Protein AF-A0A496YQI3-F1 (afdb_monomer)

Mean predicted aligned error: 3.52 Å

Foldseek 3Di:
DLLVLLQVQLDPDDLLVVLVVCVVDDLVVLVVVLVVSLVLLVDPVSLVVNCVVVVDDPVVSVSSSVSSNVSSVSNNVND

Radius of gyration: 12.55 Å; Cα contacts (8 Å, |Δi|>4): 66; chains: 1; bounding box: 30×17×33 Å

Solvent-accessible surface area (backbone atoms only — not comparable to full-atom values): 4418 Å² total; per-residue (Å²): 111,73,66,57,53,42,60,51,34,40,49,98,61,64,36,67,62,51,20,64,58,49,67,78,46,65,61,69,60,51,52,52,53,50,51,55,53,54,53,41,71,72,34,67,71,50,49,53,50,50,33,66,78,68,72,49,54,71,69,59,46,52,53,36,50,49,37,18,48,56,38,52,55,48,22,60,78,61,97

Sequence (79 aa):
DQRDIIALCSGDVNAGKVAGHLKRAPGEKIREHIGRLLSFLENPGSRDSLKGVFVLSDSVLEDILKRARETLEEIERKL

pLDDT: mean 89.99, std 4.48, range [78.0, 96.06]

Secondary structure (DSSP, 8-state):
-HHHHHHHHTS---HHHHHHHHTTS-HHHHHHHHHHHHHHHH-HHHHHHHHHHHT--HHHHHHHHHHHHHHHHHHHHH-

Structure (mmCIF, N/CA/C/O backbone):
data_AF-A0A496YQI3-F1
#
_entry.id   AF-A0A496YQI3-F1
#
loop_
_atom_site.group_PDB
_atom_site.id
_atom_site.type_symbol
_atom_site.label_atom_id
_atom_site.label_alt_id
_atom_site.label_comp_id
_atom_site.label_asym_id
_atom_site.label_entity_id
_atom_site.label_seq_id
_atom_site.pdbx_PDB_ins_code
_atom_site.Cartn_x
_atom_site.Cartn_y
_atom_site.Cartn_z
_atom_site.occupancy
_atom_site.B_iso_or_equiv
_atom_site.auth_seq_id
_atom_site.auth_comp_id
_atom_site.au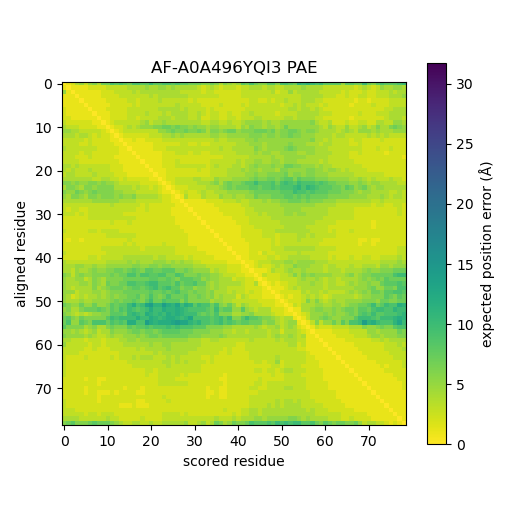th_asym_id
_atom_site.auth_atom_id
_atom_site.pdbx_PDB_model_num
ATOM 1 N N . ASP A 1 1 ? 5.639 -11.423 1.841 1.00 86.19 1 ASP A N 1
ATOM 2 C CA . ASP A 1 1 ? 6.726 -10.420 1.816 1.00 86.19 1 ASP A CA 1
ATOM 3 C C . ASP A 1 1 ? 6.108 -9.013 1.740 1.00 86.19 1 ASP A C 1
ATOM 5 O O . ASP A 1 1 ? 4.921 -8.923 1.450 1.00 86.19 1 ASP A O 1
ATOM 9 N N . GLN A 1 2 ? 6.835 -7.922 2.020 1.00 87.75 2 GLN A N 1
ATOM 10 C CA . GLN A 1 2 ? 6.301 -6.556 1.827 1.00 87.75 2 GLN A CA 1
ATOM 11 C C . GLN A 1 2 ? 6.053 -6.259 0.341 1.00 87.75 2 GLN A C 1
ATOM 13 O O . GLN A 1 2 ? 5.070 -5.606 -0.003 1.00 87.75 2 GLN A O 1
ATOM 18 N N . ARG A 1 3 ? 6.904 -6.802 -0.537 1.00 88.19 3 ARG A N 1
ATOM 19 C CA . ARG A 1 3 ? 6.810 -6.647 -1.995 1.00 88.19 3 ARG A CA 1
ATOM 20 C C . ARG A 1 3 ? 5.512 -7.222 -2.554 1.00 88.19 3 ARG A C 1
ATOM 22 O O . ARG A 1 3 ? 4.880 -6.577 -3.382 1.00 88.19 3 ARG A O 1
ATOM 29 N N . ASP A 1 4 ? 5.081 -8.379 -2.047 1.00 88.56 4 ASP A N 1
ATOM 30 C CA . ASP A 1 4 ? 3.819 -9.012 -2.459 1.00 88.56 4 ASP A CA 1
ATOM 31 C C . ASP A 1 4 ? 2.617 -8.131 -2.109 1.00 88.56 4 ASP A C 1
ATOM 33 O O . ASP A 1 4 ? 1.714 -7.949 -2.917 1.00 88.56 4 ASP A O 1
ATOM 37 N N . ILE A 1 5 ? 2.616 -7.550 -0.904 1.00 90.38 5 ILE A N 1
ATOM 38 C CA . ILE A 1 5 ? 1.532 -6.671 -0.453 1.00 90.38 5 ILE A CA 1
ATOM 39 C C . ILE A 1 5 ? 1.490 -5.413 -1.321 1.00 90.38 5 ILE A C 1
ATOM 41 O O . ILE A 1 5 ? 0.417 -5.011 -1.754 1.00 90.38 5 ILE A O 1
ATOM 45 N N . ILE A 1 6 ? 2.647 -4.829 -1.632 1.00 89.69 6 ILE A N 1
ATOM 46 C CA . ILE A 1 6 ? 2.748 -3.656 -2.508 1.00 89.69 6 ILE A CA 1
ATOM 47 C C . ILE A 1 6 ? 2.240 -3.970 -3.917 1.00 89.69 6 ILE A C 1
ATOM 49 O O . ILE A 1 6 ? 1.474 -3.187 -4.473 1.00 89.69 6 ILE A O 1
ATOM 53 N N . ALA A 1 7 ? 2.613 -5.126 -4.471 1.00 87.88 7 ALA A N 1
ATOM 54 C CA . ALA A 1 7 ? 2.128 -5.575 -5.771 1.00 87.88 7 ALA A CA 1
ATOM 55 C C . ALA A 1 7 ? 0.608 -5.813 -5.778 1.00 87.88 7 ALA A C 1
ATOM 57 O O . ALA A 1 7 ? -0.056 -5.527 -6.768 1.00 87.88 7 ALA A O 1
ATOM 58 N N . LEU A 1 8 ? 0.030 -6.293 -4.673 1.00 90.06 8 LEU A N 1
ATOM 59 C CA . LEU A 1 8 ? -1.424 -6.401 -4.541 1.00 90.06 8 LEU A CA 1
ATOM 60 C C . LEU A 1 8 ? -2.078 -5.019 -4.448 1.00 90.06 8 LEU A C 1
ATOM 62 O O . LEU A 1 8 ? -3.072 -4.775 -5.124 1.00 90.06 8 LEU A O 1
ATOM 66 N N . CYS A 1 9 ? -1.513 -4.104 -3.657 1.00 91.25 9 CYS A N 1
ATOM 67 C CA . CYS A 1 9 ? -2.031 -2.746 -3.479 1.00 91.25 9 CYS A CA 1
ATOM 68 C C . CYS A 1 9 ? -1.924 -1.868 -4.733 1.00 91.25 9 CYS A C 1
ATOM 70 O O . CYS A 1 9 ? -2.581 -0.834 -4.784 1.00 91.25 9 CYS A O 1
ATOM 72 N N . SER A 1 10 ? -1.128 -2.244 -5.737 1.00 88.56 10 SER A N 1
ATOM 73 C CA . SER A 1 10 ? -1.109 -1.551 -7.031 1.00 88.56 10 SER A CA 1
ATOM 74 C C . SER A 1 10 ? -2.199 -2.023 -8.007 1.00 88.56 10 SER A C 1
ATOM 76 O O . SER A 1 10 ? -2.406 -1.391 -9.050 1.00 88.56 10 SER A O 1
ATOM 78 N N . GLY A 1 11 ? -2.898 -3.115 -7.677 1.00 87.81 11 GLY A N 1
ATOM 79 C CA . GLY A 1 11 ? -4.047 -3.638 -8.414 1.00 87.81 11 GLY A CA 1
ATOM 80 C C . GLY A 1 11 ? -5.380 -2.998 -8.011 1.00 87.81 11 GLY A C 1
ATOM 81 O O . GLY A 1 11 ? -5.429 -1.999 -7.298 1.00 87.81 11 GLY A O 1
ATOM 82 N N . ASP A 1 12 ? -6.486 -3.592 -8.467 1.00 89.44 12 ASP A N 1
ATOM 83 C CA . ASP A 1 12 ? -7.840 -3.144 -8.118 1.00 89.44 12 ASP A CA 1
ATOM 84 C C . ASP A 1 12 ? -8.244 -3.674 -6.731 1.00 89.44 12 ASP A C 1
ATOM 86 O O . ASP A 1 12 ? -8.812 -4.761 -6.575 1.00 89.44 12 ASP A O 1
ATOM 90 N N . VAL A 1 13 ? -7.860 -2.929 -5.693 1.00 92.81 13 VAL A N 1
ATOM 91 C CA . VAL A 1 13 ? -8.115 -3.278 -4.293 1.00 92.81 13 VAL A CA 1
ATOM 92 C C . VAL A 1 13 ? -9.254 -2.438 -3.737 1.00 92.81 13 VAL A C 1
ATOM 94 O O . VAL A 1 13 ? -9.189 -1.215 -3.667 1.00 92.81 13 VAL 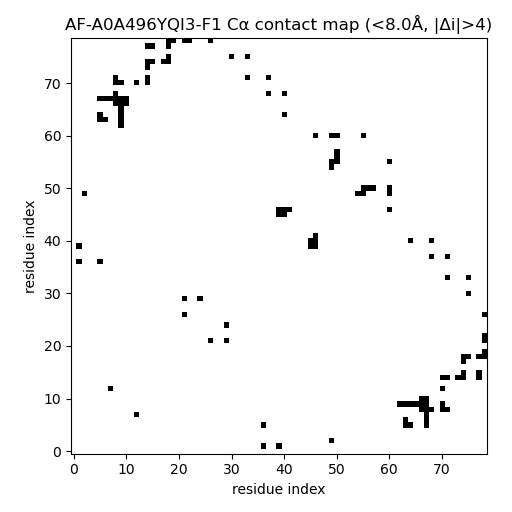A O 1
ATOM 97 N N . ASN A 1 14 ? -10.280 -3.105 -3.207 1.00 93.50 14 ASN A N 1
ATOM 98 C CA . ASN A 1 14 ? -11.333 -2.425 -2.460 1.00 93.50 14 ASN A CA 1
ATOM 99 C C . ASN A 1 14 ? -10.844 -2.062 -1.045 1.00 93.50 14 ASN A C 1
ATOM 101 O O . ASN A 1 14 ? -10.996 -2.843 -0.097 1.00 93.50 14 ASN A O 1
ATOM 105 N N . ALA A 1 15 ? -10.288 -0.857 -0.902 1.00 92.50 15 ALA A N 1
ATOM 106 C CA . ALA A 1 15 ? -9.759 -0.336 0.358 1.00 92.50 15 ALA A CA 1
ATOM 107 C C . ALA A 1 15 ? -10.780 -0.384 1.509 1.00 92.50 15 ALA A C 1
ATOM 109 O O . ALA A 1 15 ? -10.428 -0.704 2.643 1.00 92.50 15 ALA A O 1
ATOM 110 N N . GLY A 1 16 ? -12.065 -0.133 1.229 1.00 92.75 16 GLY A N 1
ATOM 111 C CA . GLY A 1 16 ? -13.131 -0.190 2.234 1.00 92.75 16 GLY A 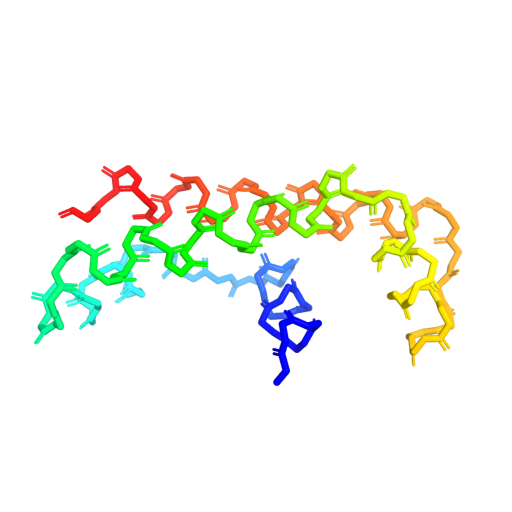CA 1
ATOM 112 C C . GLY A 1 16 ? -13.348 -1.594 2.801 1.00 92.75 16 GLY A C 1
ATOM 113 O O . GLY A 1 16 ? -13.458 -1.764 4.017 1.00 92.75 16 GLY A O 1
ATOM 114 N N . LYS A 1 17 ? -13.354 -2.613 1.935 1.00 94.81 17 LYS A N 1
ATOM 115 C CA . LYS A 1 17 ? -13.469 -4.015 2.351 1.00 94.81 17 LYS A CA 1
ATOM 116 C C . LYS A 1 17 ? -12.257 -4.441 3.178 1.00 94.81 17 LYS A C 1
ATOM 118 O O . LYS A 1 17 ? -12.428 -5.056 4.229 1.00 94.81 17 LYS A O 1
ATOM 123 N N . VAL A 1 18 ? -11.050 -4.071 2.742 1.00 93.94 18 VAL A N 1
ATOM 124 C CA . VAL A 1 18 ? -9.807 -4.359 3.475 1.00 93.94 18 VAL A CA 1
ATOM 125 C C . VAL A 1 18 ? -9.820 -3.694 4.851 1.00 93.94 18 VAL A C 1
ATOM 127 O O . VAL A 1 18 ? -9.655 -4.388 5.852 1.00 93.94 18 VAL A O 1
ATOM 130 N N . ALA A 1 19 ? -10.114 -2.394 4.933 1.00 93.19 19 ALA A N 1
ATOM 131 C CA . ALA A 1 19 ? -10.220 -1.681 6.206 1.00 93.19 19 ALA A CA 1
ATOM 132 C C . ALA A 1 19 ? -11.257 -2.330 7.142 1.00 93.19 19 ALA A C 1
ATOM 134 O O . ALA A 1 19 ? -10.983 -2.541 8.322 1.00 93.19 19 ALA A O 1
ATOM 135 N N . GLY A 1 20 ? -12.417 -2.739 6.616 1.00 94.81 20 GLY A N 1
ATOM 136 C CA . GLY A 1 20 ? -13.440 -3.457 7.382 1.00 94.81 20 GLY A CA 1
ATOM 137 C C . GLY A 1 20 ? -12.953 -4.783 7.982 1.00 94.81 20 GLY A C 1
ATOM 138 O O . GLY A 1 20 ? -13.322 -5.119 9.109 1.00 94.81 20 GLY A O 1
ATOM 139 N N . HIS A 1 21 ? -12.097 -5.524 7.273 1.00 92.81 21 HIS A N 1
ATOM 140 C CA . HIS A 1 21 ? -11.457 -6.727 7.811 1.00 92.81 21 HIS A CA 1
ATOM 141 C C . HIS A 1 21 ? -10.399 -6.393 8.870 1.00 92.81 21 HIS A C 1
ATOM 143 O O . HIS A 1 21 ? -10.354 -7.042 9.915 1.00 92.81 21 HIS A O 1
ATOM 149 N N . LEU A 1 22 ? -9.589 -5.362 8.629 1.00 92.38 22 LEU A N 1
ATOM 150 C CA . LEU A 1 22 ? -8.500 -4.947 9.513 1.00 92.38 22 LEU A CA 1
ATOM 151 C C . LEU A 1 22 ? -8.982 -4.364 10.850 1.00 92.38 22 LEU A C 1
ATOM 153 O O . LEU A 1 22 ? -8.288 -4.522 11.850 1.00 92.38 22 LEU A O 1
ATOM 157 N N . LYS A 1 23 ? -10.196 -3.798 10.920 1.00 89.88 23 LYS A N 1
ATOM 158 C CA . LYS A 1 23 ? -10.832 -3.357 12.184 1.00 89.88 23 LYS A CA 1
ATOM 159 C C . LYS A 1 23 ? -10.988 -4.464 13.231 1.00 89.88 23 LYS A C 1
ATOM 161 O O . LYS A 1 23 ? -11.203 -4.171 14.401 1.00 89.88 23 LYS A O 1
ATOM 166 N N . ARG A 1 24 ? -10.897 -5.734 12.825 1.00 90.81 24 ARG A N 1
ATOM 167 C CA . ARG A 1 24 ? -10.950 -6.896 13.730 1.00 90.81 24 ARG A CA 1
ATOM 168 C C . ARG A 1 24 ? -9.602 -7.208 14.388 1.00 90.81 24 ARG A C 1
ATOM 170 O O . ARG A 1 24 ? -9.540 -8.088 15.240 1.00 90.81 24 ARG A O 1
ATOM 177 N N . ALA A 1 25 ? -8.533 -6.531 13.975 1.00 90.00 25 ALA A N 1
ATOM 178 C CA . ALA A 1 25 ? -7.183 -6.694 14.495 1.00 90.00 25 ALA A CA 1
ATOM 179 C C . ALA A 1 25 ? -6.775 -5.490 15.372 1.00 90.00 25 ALA A C 1
ATOM 181 O O . ALA A 1 25 ? -7.419 -4.441 15.316 1.00 90.00 25 ALA A O 1
ATOM 182 N N . PRO A 1 26 ? -5.700 -5.601 16.179 1.00 92.62 26 PRO A N 1
ATOM 183 C CA . PRO A 1 26 ? -5.210 -4.487 16.989 1.00 92.62 26 PRO A CA 1
ATOM 184 C C . PRO A 1 26 ? -4.811 -3.287 16.117 1.00 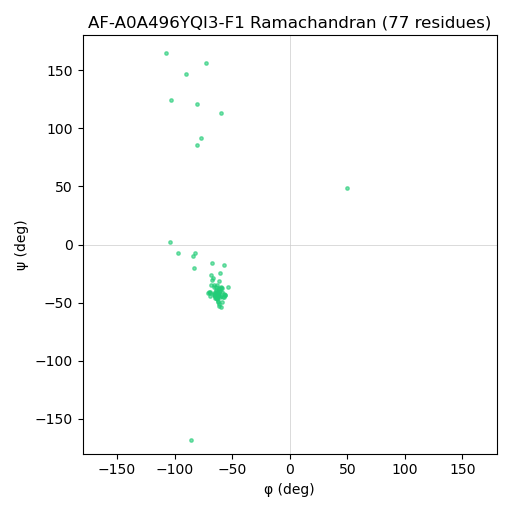92.62 26 PRO A C 1
ATOM 186 O O . PRO A 1 26 ? -3.838 -3.358 15.365 1.00 92.62 26 PRO A O 1
ATOM 189 N N . GLY A 1 27 ? -5.554 -2.181 16.227 1.00 89.94 27 GLY A N 1
ATOM 190 C CA . GLY A 1 27 ? -5.419 -1.024 15.334 1.00 89.94 27 GLY A CA 1
ATOM 191 C C . GLY A 1 27 ? -4.024 -0.392 15.321 1.00 89.94 27 GLY A C 1
ATOM 192 O O . GLY A 1 27 ? -3.541 -0.021 14.255 1.00 89.94 27 GLY A O 1
ATOM 193 N N . GLU A 1 28 ? -3.342 -0.328 16.468 1.00 91.69 28 GLU A N 1
ATOM 194 C CA . GLU A 1 28 ? -1.959 0.172 16.548 1.00 91.69 28 GLU A CA 1
ATOM 195 C C . GLU A 1 28 ? -0.998 -0.659 15.696 1.00 91.69 28 GLU A C 1
ATOM 197 O O . GLU A 1 28 ? -0.239 -0.102 14.907 1.00 91.69 28 GLU A O 1
ATOM 202 N N . LYS A 1 29 ? -1.094 -1.994 15.774 1.00 92.69 29 LYS A N 1
ATOM 203 C CA . LYS A 1 29 ? -0.264 -2.890 14.960 1.00 92.69 29 LYS A CA 1
ATOM 204 C C . LYS A 1 29 ? -0.558 -2.728 13.474 1.00 92.69 29 LYS A C 1
ATOM 206 O O . LYS A 1 29 ? 0.362 -2.751 12.666 1.00 92.69 29 LYS A O 1
ATOM 211 N N . ILE A 1 30 ? -1.826 -2.553 13.097 1.00 93.38 30 ILE A N 1
ATOM 212 C CA . ILE A 1 30 ? -2.184 -2.333 11.691 1.00 93.38 30 ILE A CA 1
ATOM 213 C C . ILE A 1 30 ? -1.576 -1.028 11.170 1.00 93.38 30 ILE A C 1
ATOM 215 O O . ILE A 1 30 ? -0.962 -1.044 10.105 1.00 93.38 30 ILE A O 1
ATOM 219 N N . ARG A 1 31 ? -1.684 0.075 11.921 1.00 92.81 31 ARG A N 1
ATOM 220 C CA . ARG A 1 31 ? -1.075 1.357 11.530 1.00 92.81 31 ARG A CA 1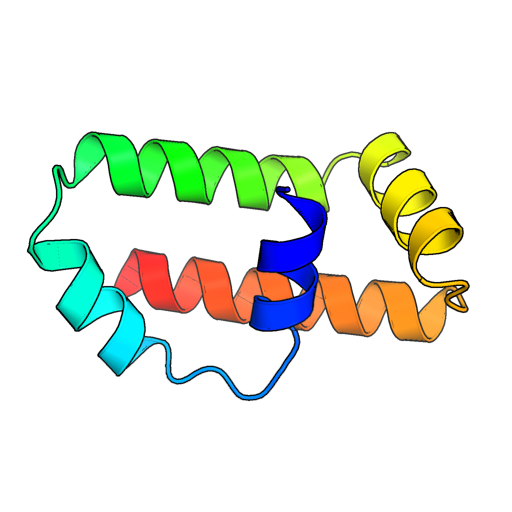
ATOM 221 C C . ARG A 1 31 ? 0.447 1.265 11.453 1.00 92.81 31 ARG A C 1
ATOM 223 O O . ARG A 1 31 ? 1.032 1.743 10.490 1.00 92.81 31 ARG A O 1
ATOM 230 N N . GLU A 1 32 ? 1.087 0.568 12.390 1.00 94.44 32 GLU A N 1
ATOM 231 C CA . GLU A 1 32 ? 2.529 0.297 12.342 1.00 94.44 32 GLU A CA 1
ATOM 232 C C . GLU A 1 32 ? 2.924 -0.481 11.073 1.00 94.44 32 GLU A C 1
ATOM 234 O O . GLU A 1 32 ? 3.895 -0.136 10.397 1.00 94.44 32 GLU A O 1
ATOM 239 N N . HIS A 1 33 ? 2.160 -1.516 10.708 1.00 94.00 33 HIS A N 1
ATOM 240 C CA . HIS A 1 33 ? 2.405 -2.285 9.489 1.00 94.00 33 HIS A CA 1
ATOM 241 C C . HIS A 1 33 ? 2.196 -1.457 8.217 1.00 94.00 33 HIS A C 1
ATOM 243 O O . HIS A 1 33 ? 3.016 -1.560 7.304 1.00 94.00 33 HIS A O 1
ATOM 249 N N . ILE A 1 34 ? 1.155 -0.623 8.159 1.00 94.00 34 ILE A N 1
ATOM 250 C CA . ILE A 1 34 ? 0.927 0.293 7.034 1.00 94.00 34 ILE A CA 1
ATOM 251 C C . ILE A 1 34 ? 2.071 1.304 6.932 1.00 94.00 34 ILE A C 1
ATOM 253 O O . ILE A 1 34 ? 2.641 1.457 5.855 1.00 94.00 34 ILE A O 1
ATOM 257 N N . GLY A 1 35 ? 2.489 1.906 8.048 1.00 94.62 35 GLY A N 1
ATOM 258 C CA . GLY A 1 35 ? 3.628 2.824 8.087 1.00 94.62 35 GLY A CA 1
ATOM 259 C C . GLY A 1 35 ? 4.911 2.183 7.553 1.00 94.62 35 GLY A C 1
ATOM 260 O O . GLY A 1 35 ? 5.597 2.769 6.723 1.00 94.62 35 GLY A O 1
ATOM 261 N N . ARG A 1 36 ? 5.194 0.928 7.928 1.00 94.25 36 ARG A N 1
ATOM 262 C CA . ARG A 1 36 ? 6.336 0.173 7.378 1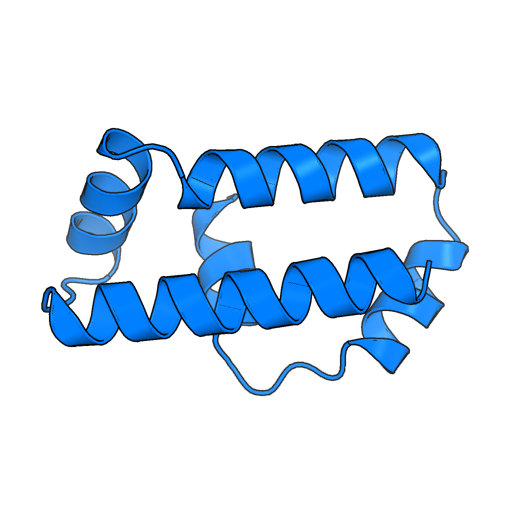.00 94.25 36 ARG A CA 1
ATOM 263 C C . ARG A 1 36 ? 6.242 -0.038 5.867 1.00 94.25 36 ARG A C 1
ATOM 265 O O . ARG A 1 36 ? 7.272 -0.007 5.199 1.00 94.25 36 ARG A O 1
ATOM 272 N N . LEU A 1 37 ? 5.044 -0.283 5.333 1.00 94.38 37 LEU A N 1
ATOM 273 C CA . LEU A 1 37 ? 4.835 -0.421 3.888 1.00 94.38 37 LEU A CA 1
ATOM 274 C C . LEU A 1 37 ? 5.029 0.921 3.175 1.00 94.38 37 LEU A C 1
ATOM 276 O O . LEU A 1 37 ? 5.697 0.958 2.149 1.00 94.38 37 LEU A O 1
ATOM 280 N N . LEU A 1 38 ? 4.531 2.023 3.737 1.00 93.94 38 LEU A N 1
ATOM 281 C CA . LEU A 1 38 ? 4.738 3.365 3.186 1.00 93.94 38 LEU A CA 1
ATOM 282 C C . LEU A 1 38 ? 6.225 3.749 3.181 1.00 93.94 38 LEU A C 1
ATOM 284 O O . LEU A 1 38 ? 6.748 4.144 2.142 1.00 93.94 38 LEU A O 1
ATOM 288 N N . SER A 1 39 ? 6.945 3.525 4.285 1.00 93.12 39 SER A N 1
ATOM 289 C CA . SER A 1 39 ? 8.397 3.750 4.335 1.00 93.12 39 SER A CA 1
ATOM 290 C C . SER A 1 39 ? 9.166 2.872 3.343 1.00 93.12 39 SER A C 1
ATOM 292 O O . SER A 1 39 ? 10.194 3.293 2.815 1.00 93.12 39 SER A O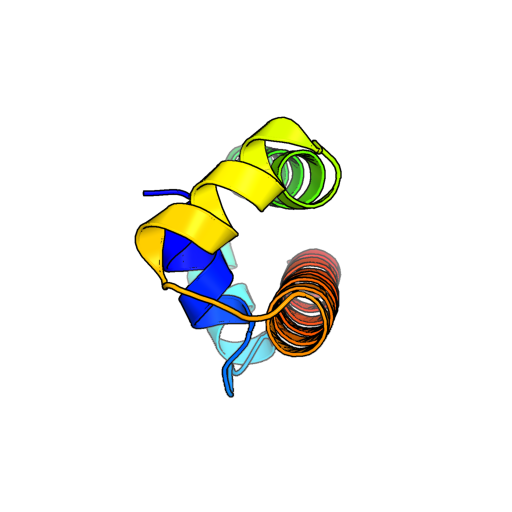 1
ATOM 294 N N . PHE A 1 40 ? 8.678 1.661 3.051 1.00 91.62 40 PHE A N 1
ATOM 295 C CA . PHE A 1 40 ? 9.267 0.816 2.014 1.00 91.62 40 PHE A CA 1
ATOM 296 C C . PHE A 1 40 ? 9.138 1.456 0.622 1.00 91.62 40 PHE A C 1
ATOM 298 O O . PHE A 1 40 ? 10.092 1.397 -0.148 1.00 91.62 40 PHE A O 1
ATOM 305 N N . LEU A 1 41 ? 8.007 2.095 0.300 1.00 89.44 41 LEU A N 1
ATOM 306 C CA . LEU A 1 41 ? 7.810 2.785 -0.986 1.00 89.44 41 LEU A CA 1
ATOM 307 C C . LEU A 1 41 ? 8.731 4.010 -1.142 1.00 89.44 41 LEU A C 1
ATOM 309 O O . LEU A 1 41 ? 9.112 4.380 -2.256 1.00 89.44 41 LEU A O 1
ATOM 313 N N . GLU A 1 42 ? 9.104 4.651 -0.036 1.00 87.88 42 GLU A N 1
ATOM 314 C CA . GLU A 1 42 ? 9.983 5.825 -0.024 1.00 87.88 42 GLU A CA 1
ATOM 315 C C . GLU A 1 42 ? 11.475 5.466 -0.079 1.00 87.88 42 GLU A C 1
ATOM 317 O O . GLU A 1 42 ? 12.288 6.291 -0.491 1.00 87.88 42 GLU A O 1
ATOM 322 N N . ASN A 1 43 ? 11.846 4.234 0.282 1.00 89.81 43 ASN A N 1
ATOM 323 C CA . ASN A 1 43 ? 13.237 3.795 0.315 1.00 89.81 43 ASN A CA 1
ATOM 324 C C . ASN A 1 43 ? 13.761 3.415 -1.091 1.00 89.81 43 ASN A C 1
ATOM 326 O O . ASN A 1 43 ? 13.246 2.471 -1.692 1.00 89.81 43 ASN A O 1
ATOM 330 N N . PRO A 1 44 ? 14.829 4.059 -1.604 1.00 84.75 44 PRO A N 1
ATOM 331 C CA . PRO A 1 44 ? 15.378 3.751 -2.928 1.00 84.75 44 PRO A CA 1
ATOM 332 C C . PRO A 1 44 ? 15.837 2.294 -3.107 1.00 84.75 44 PRO A C 1
ATOM 334 O O . PRO A 1 44 ? 15.536 1.679 -4.125 1.00 84.75 44 PRO A O 1
ATOM 337 N N . GLY A 1 45 ? 16.483 1.692 -2.102 1.00 84.62 45 GLY A N 1
ATOM 338 C CA . GLY A 1 45 ? 16.944 0.299 -2.182 1.00 84.62 45 GLY A CA 1
ATOM 339 C C . GLY A 1 45 ? 15.792 -0.712 -2.228 1.00 84.62 45 GLY A C 1
ATOM 340 O O . GLY A 1 45 ? 15.883 -1.758 -2.872 1.00 84.62 45 GLY A O 1
ATOM 341 N N . SER A 1 46 ? 14.666 -0.380 -1.598 1.00 82.94 46 SER A N 1
ATOM 342 C CA . SER A 1 46 ? 13.431 -1.161 -1.690 1.00 82.94 46 SER A CA 1
ATOM 343 C C . SER A 1 46 ? 12.797 -1.096 -3.085 1.00 82.94 46 SER A C 1
ATOM 345 O O . SER A 1 46 ? 12.266 -2.100 -3.568 1.00 82.94 46 SER A O 1
ATOM 347 N N . ARG A 1 47 ? 12.897 0.055 -3.764 1.00 83.12 47 ARG A N 1
ATOM 348 C CA . ARG A 1 47 ? 12.445 0.227 -5.156 1.00 83.12 47 ARG A CA 1
ATOM 349 C C . ARG A 1 47 ? 13.272 -0.612 -6.123 1.00 83.12 47 ARG A C 1
ATOM 351 O O . ARG A 1 47 ? 12.699 -1.313 -6.955 1.00 83.12 47 ARG A O 1
ATOM 358 N N . ASP A 1 48 ? 14.592 -0.624 -5.955 1.00 82.19 48 ASP A N 1
ATOM 359 C CA . ASP A 1 48 ? 15.485 -1.473 -6.752 1.00 82.19 48 ASP A CA 1
ATOM 360 C C . ASP A 1 48 ? 15.170 -2.963 -6.555 1.00 82.19 48 ASP A C 1
ATOM 362 O O . ASP A 1 48 ? 15.163 -3.742 -7.511 1.00 82.19 48 ASP A O 1
ATOM 366 N N . SER A 1 49 ? 14.818 -3.361 -5.326 1.00 83.31 49 SER A N 1
ATOM 367 C CA . SER A 1 49 ? 14.368 -4.726 -5.039 1.00 83.31 49 SER A CA 1
ATOM 368 C C . SER A 1 49 ? 13.078 -5.086 -5.784 1.00 83.31 49 SER A C 1
ATOM 370 O O . SER A 1 49 ? 12.990 -6.172 -6.357 1.00 83.31 49 SER A O 1
ATOM 372 N N . LEU A 1 50 ? 12.087 -4.187 -5.823 1.00 83.75 50 LEU A N 1
ATOM 373 C CA . LEU A 1 50 ? 10.856 -4.386 -6.600 1.00 83.75 50 LEU A CA 1
ATOM 374 C C . LEU A 1 50 ? 11.146 -4.504 -8.097 1.00 83.75 50 LEU A C 1
ATOM 376 O O . LEU A 1 50 ? 10.622 -5.403 -8.755 1.00 83.75 50 LEU A O 1
ATOM 380 N N . LYS A 1 51 ? 12.016 -3.633 -8.618 1.00 83.00 51 LYS A N 1
ATOM 381 C CA . LYS A 1 51 ? 12.437 -3.647 -10.021 1.00 83.00 51 LYS A CA 1
ATOM 382 C C . LYS A 1 51 ? 13.068 -4.983 -10.405 1.00 83.00 51 LYS A C 1
ATOM 384 O O . LYS A 1 51 ? 12.716 -5.544 -11.438 1.00 83.00 51 LYS A O 1
ATOM 389 N N . GLY A 1 52 ? 13.957 -5.506 -9.559 1.00 79.94 52 GLY A N 1
ATOM 390 C CA . GLY A 1 52 ? 14.635 -6.783 -9.782 1.00 79.94 52 GLY A CA 1
ATOM 391 C C . GLY A 1 52 ? 13.715 -8.001 -9.664 1.00 79.94 52 GLY A C 1
ATOM 392 O O . GLY A 1 52 ? 13.810 -8.909 -10.483 1.00 79.94 52 GLY A O 1
ATOM 393 N N . VAL A 1 53 ? 12.806 -8.020 -8.682 1.00 80.06 53 VAL A N 1
ATOM 394 C CA . VAL A 1 53 ? 11.879 -9.149 -8.465 1.00 80.06 53 VAL A CA 1
ATOM 395 C C . VAL A 1 53 ? 10.836 -9.257 -9.575 1.00 80.06 53 VAL A C 1
ATOM 397 O O . VAL A 1 53 ? 10.524 -10.361 -10.012 1.00 80.06 53 VAL A O 1
ATOM 400 N N . PHE A 1 54 ? 10.304 -8.126 -10.036 1.00 78.00 54 PHE A N 1
ATOM 401 C CA . PHE A 1 54 ? 9.208 -8.097 -11.005 1.00 78.00 54 PHE A CA 1
ATOM 402 C C . PHE A 1 54 ? 9.650 -7.745 -12.435 1.00 78.00 54 PHE A C 1
ATOM 404 O O . PHE A 1 54 ? 8.805 -7.664 -13.322 1.00 78.00 54 PHE A O 1
ATOM 411 N N . VAL A 1 55 ? 10.954 -7.550 -12.671 1.00 81.81 55 VAL A N 1
ATOM 412 C CA . VAL A 1 55 ? 11.549 -7.193 -13.977 1.00 81.81 55 VAL A CA 1
ATOM 413 C C . VAL A 1 55 ? 10.821 -6.003 -14.622 1.00 81.81 55 VAL A C 1
ATOM 415 O O . VAL A 1 55 ? 10.395 -6.036 -15.776 1.00 81.81 55 VAL A O 1
ATOM 418 N N . LEU A 1 56 ? 10.624 -4.942 -13.838 1.00 80.12 56 LEU A N 1
ATOM 419 C CA . LEU A 1 56 ? 9.815 -3.786 -14.230 1.00 80.12 56 LEU A CA 1
ATOM 420 C C . LEU A 1 56 ? 10.659 -2.709 -14.922 1.00 80.12 56 LEU A C 1
ATOM 422 O O . LEU A 1 56 ? 11.809 -2.459 -14.558 1.00 80.12 56 LEU A O 1
ATOM 426 N N . SER A 1 57 ? 10.055 -2.005 -15.879 1.00 84.25 57 SER A N 1
ATOM 427 C CA . SER A 1 57 ? 10.565 -0.709 -16.343 1.00 84.25 57 SER A CA 1
ATOM 428 C C . SER A 1 57 ? 10.320 0.381 -15.295 1.00 84.25 57 SER A C 1
ATOM 430 O O . SER A 1 57 ? 9.356 0.283 -14.536 1.00 84.25 57 SER A O 1
ATOM 432 N N . ASP A 1 58 ? 11.104 1.461 -15.321 1.00 84.50 58 ASP A N 1
ATOM 433 C CA . ASP A 1 58 ? 10.986 2.557 -14.345 1.00 84.50 58 ASP A CA 1
ATOM 434 C C . ASP A 1 58 ? 9.606 3.232 -14.342 1.00 84.50 58 ASP A C 1
ATOM 436 O O . ASP A 1 58 ? 9.071 3.525 -13.278 1.00 84.50 58 ASP A O 1
ATOM 440 N N . SER A 1 59 ? 8.974 3.405 -15.508 1.00 85.88 59 SER A N 1
ATOM 441 C CA . SER A 1 59 ? 7.621 3.977 -15.595 1.00 85.88 59 SER A CA 1
ATOM 442 C C . SER A 1 59 ? 6.569 3.102 -14.909 1.00 85.88 59 SER A C 1
ATOM 444 O O . SER A 1 59 ? 5.763 3.593 -14.124 1.00 85.88 59 SER A O 1
ATOM 446 N N . VAL A 1 60 ? 6.609 1.792 -15.160 1.00 86.44 60 VAL A N 1
ATOM 447 C CA . VAL A 1 60 ? 5.704 0.817 -14.530 1.00 86.44 60 VAL A CA 1
ATOM 448 C C . VAL A 1 60 ? 5.952 0.731 -13.023 1.00 86.44 60 VAL A C 1
ATOM 450 O O . VAL A 1 60 ? 5.004 0.588 -12.254 1.00 86.44 60 VAL A O 1
ATOM 453 N N . LEU A 1 61 ? 7.210 0.837 -12.586 1.00 87.94 61 LEU A N 1
ATOM 454 C CA . LEU A 1 61 ? 7.548 0.870 -11.167 1.00 87.94 61 LEU A CA 1
ATOM 455 C C . LEU A 1 61 ? 6.934 2.095 -10.480 1.00 87.94 61 LEU A C 1
ATOM 457 O O . LEU A 1 61 ? 6.270 1.931 -9.462 1.00 87.94 61 LEU A O 1
ATOM 461 N N . GLU A 1 62 ? 7.097 3.295 -11.037 1.00 89.75 62 GLU A N 1
ATOM 462 C CA . GLU A 1 62 ? 6.509 4.516 -10.470 1.00 89.75 62 GLU A CA 1
ATOM 463 C C . GLU A 1 62 ? 4.973 4.445 -10.409 1.00 89.75 62 GLU A C 1
ATOM 465 O O . GLU A 1 62 ? 4.381 4.801 -9.388 1.00 89.75 62 GLU A O 1
ATOM 470 N N . ASP A 1 63 ? 4.320 3.891 -11.436 1.00 90.56 63 ASP A N 1
ATOM 471 C CA . ASP A 1 63 ? 2.869 3.664 -11.424 1.00 90.56 63 ASP A CA 1
ATOM 472 C C . ASP A 1 63 ? 2.439 2.686 -10.319 1.00 90.56 63 ASP A C 1
ATOM 474 O O . ASP A 1 63 ? 1.452 2.929 -9.616 1.00 90.56 63 ASP A O 1
ATOM 478 N N . ILE A 1 64 ? 3.186 1.594 -10.128 1.00 90.19 64 ILE A N 1
ATOM 479 C CA . ILE A 1 64 ? 2.940 0.619 -9.057 1.00 90.19 64 ILE A CA 1
ATOM 480 C C . ILE A 1 64 ? 3.096 1.277 -7.688 1.00 90.19 64 ILE A C 1
ATOM 482 O O . ILE A 1 64 ? 2.214 1.129 -6.841 1.00 90.19 64 ILE A O 1
ATOM 486 N N . LEU A 1 65 ? 4.189 2.013 -7.473 1.00 91.19 65 LEU A N 1
ATOM 487 C CA . LEU A 1 65 ? 4.469 2.688 -6.206 1.00 91.19 65 LEU A CA 1
ATOM 488 C C . LEU A 1 65 ? 3.383 3.716 -5.884 1.00 91.19 65 LEU A C 1
ATOM 490 O O . LEU A 1 65 ? 2.901 3.765 -4.752 1.00 91.19 65 LEU A O 1
ATOM 494 N N . LYS A 1 66 ? 2.957 4.495 -6.884 1.00 93.50 66 LYS A N 1
ATOM 495 C CA . LYS A 1 66 ? 1.890 5.485 -6.741 1.00 93.50 66 LYS A CA 1
ATOM 496 C C . LYS A 1 66 ? 0.564 4.834 -6.347 1.00 93.50 66 LYS A C 1
ATOM 498 O O . LYS A 1 66 ? -0.019 5.223 -5.338 1.00 93.50 66 LYS A O 1
ATOM 503 N N . ARG A 1 67 ? 0.107 3.820 -7.089 1.00 94.12 67 ARG A N 1
ATOM 504 C CA . ARG A 1 67 ? -1.164 3.128 -6.797 1.00 94.12 67 ARG A CA 1
ATOM 505 C C . ARG A 1 67 ? -1.142 2.424 -5.444 1.00 94.12 67 ARG A C 1
ATOM 507 O O . ARG A 1 67 ? -2.114 2.496 -4.693 1.00 94.12 67 ARG A O 1
ATOM 514 N N . ALA A 1 68 ? -0.025 1.774 -5.113 1.00 94.31 68 ALA A N 1
ATOM 515 C CA . ALA A 1 68 ? 0.142 1.117 -3.824 1.00 94.31 68 ALA A CA 1
ATOM 516 C C . ALA A 1 68 ? 0.075 2.124 -2.671 1.00 94.31 68 ALA A C 1
ATOM 518 O O . ALA A 1 68 ? -0.609 1.868 -1.681 1.00 94.31 68 ALA A O 1
ATOM 519 N N . ARG A 1 69 ? 0.727 3.285 -2.817 1.00 95.50 69 ARG A N 1
ATOM 520 C CA . ARG A 1 69 ? 0.655 4.380 -1.845 1.00 95.50 69 ARG A CA 1
ATOM 521 C C . ARG A 1 69 ? -0.777 4.875 -1.662 1.00 95.50 69 ARG A C 1
ATOM 523 O O . ARG A 1 69 ? -1.261 4.892 -0.535 1.00 95.50 69 ARG A O 1
ATOM 530 N N . GLU A 1 70 ? -1.455 5.233 -2.751 1.00 95.75 70 GLU A N 1
ATOM 531 C CA . GLU A 1 70 ? -2.832 5.747 -2.718 1.00 95.75 70 GLU A CA 1
ATOM 532 C C . GLU A 1 70 ? -3.784 4.763 -2.019 1.00 95.75 70 GLU A C 1
ATOM 534 O O . GLU A 1 70 ? -4.563 5.161 -1.149 1.00 95.75 70 GLU A O 1
ATOM 539 N N . THR A 1 71 ? -3.658 3.470 -2.330 1.00 96.06 71 THR A N 1
ATOM 540 C CA . THR A 1 71 ? -4.449 2.397 -1.713 1.00 96.06 71 THR A CA 1
ATOM 541 C C . THR A 1 71 ? -4.159 2.249 -0.219 1.00 96.06 71 THR A C 1
ATOM 543 O O . THR A 1 71 ? -5.089 2.140 0.581 1.00 96.06 71 THR A O 1
ATOM 546 N N . LEU A 1 72 ? -2.885 2.242 0.185 1.00 95.62 72 LEU A N 1
ATOM 547 C CA . LEU A 1 72 ? -2.490 2.103 1.591 1.00 95.62 72 LEU A CA 1
ATOM 548 C C . LEU A 1 72 ? -2.955 3.295 2.433 1.00 95.62 72 LEU A C 1
ATOM 550 O O . LEU A 1 72 ? -3.515 3.094 3.510 1.00 95.62 72 LEU A O 1
ATOM 554 N N . GLU A 1 73 ? -2.789 4.514 1.922 1.00 95.31 73 GLU A N 1
ATOM 555 C CA . GLU A 1 73 ? -3.285 5.728 2.573 1.00 95.31 73 GLU A CA 1
ATOM 556 C C . GLU A 1 73 ? -4.822 5.736 2.648 1.00 95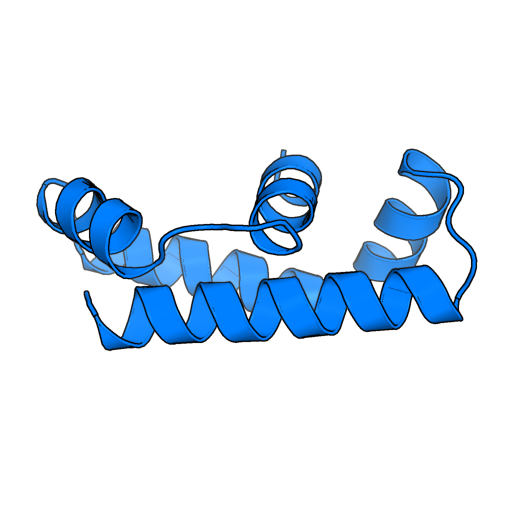.31 73 GLU A C 1
ATOM 558 O O . GLU A 1 73 ? -5.400 6.181 3.639 1.00 95.31 73 GLU A O 1
ATOM 563 N N . GLU A 1 74 ? -5.523 5.227 1.627 1.00 95.56 74 GLU A N 1
ATOM 564 C CA . GLU A 1 74 ? -6.980 5.091 1.678 1.00 95.56 74 GLU A CA 1
ATOM 565 C C . GLU A 1 74 ? -7.431 4.075 2.732 1.00 95.56 74 GLU A C 1
ATOM 567 O O . GLU A 1 74 ? -8.389 4.342 3.465 1.00 95.56 74 GLU A O 1
ATOM 572 N N . ILE A 1 75 ? -6.752 2.929 2.829 1.00 94.06 75 ILE A N 1
ATOM 573 C CA . ILE A 1 75 ? -7.007 1.942 3.881 1.00 94.06 75 ILE A CA 1
ATOM 574 C C . ILE A 1 75 ? -6.796 2.597 5.246 1.00 94.06 75 ILE A C 1
ATOM 576 O O . ILE A 1 75 ? -7.695 2.524 6.081 1.00 94.06 75 ILE A O 1
ATOM 580 N N . GLU A 1 76 ? -5.669 3.284 5.453 1.00 93.56 76 GLU A N 1
ATOM 581 C CA . GLU A 1 76 ? -5.346 3.957 6.713 1.00 93.56 76 GLU A CA 1
ATOM 582 C C . GLU A 1 76 ? -6.415 4.971 7.131 1.00 93.56 76 GLU A C 1
ATOM 584 O O . GLU A 1 76 ? -6.874 4.937 8.272 1.00 93.56 76 GLU A O 1
ATOM 589 N N . ARG A 1 77 ? -6.891 5.810 6.201 1.00 93.62 77 ARG A N 1
ATOM 590 C CA . ARG A 1 77 ? -7.970 6.780 6.463 1.00 93.62 77 ARG A CA 1
ATOM 591 C C . ARG A 1 77 ? -9.292 6.133 6.891 1.00 93.62 77 ARG A C 1
ATOM 593 O O . ARG A 1 77 ? -10.115 6.800 7.513 1.00 93.62 77 ARG A O 1
ATOM 600 N N . LYS A 1 78 ? -9.539 4.870 6.525 1.00 92.00 78 LYS A N 1
ATOM 601 C CA . LYS A 1 78 ? -10.794 4.149 6.813 1.00 92.00 78 LYS A CA 1
ATOM 602 C C . LYS A 1 78 ? -10.729 3.255 8.059 1.00 92.00 78 LYS A C 1
ATOM 604 O O . LYS A 1 78 ? -11.772 2.697 8.432 1.00 92.00 78 LYS A O 1
ATOM 609 N N . LEU A 1 79 ? -9.549 3.096 8.668 1.00 87.00 79 LEU A N 1
ATOM 610 C CA . LEU A 1 79 ? -9.319 2.330 9.902 1.00 87.00 79 LEU A CA 1
ATOM 611 C C . LEU A 1 79 ? -9.782 3.090 11.148 1.00 87.00 79 LEU A C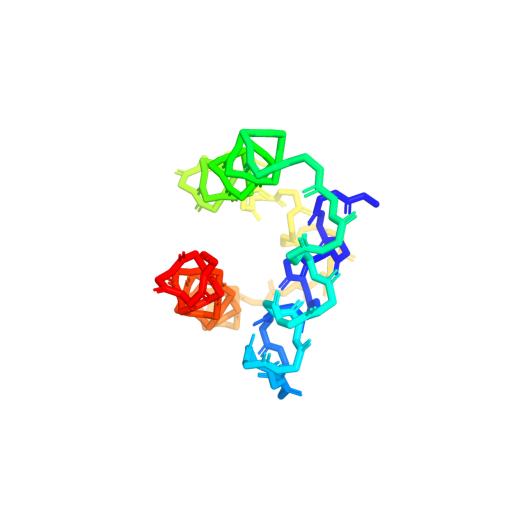 1
ATOM 613 O O . LEU A 1 79 ? -10.826 2.666 11.693 1.00 87.00 79 LEU A O 1
#